Protein AF-K1T2B4-F1 (afdb_monomer_lite)

InterPro domains:
  IPR038765 Papain-like cysteine peptidase superfamily [SSF54001] (1-69)

Secondary structure (DSSP, 8-state):
-HHHHHH-B-TTS-BSSPPEE-----TTS---HHHHHHHHHHT----TTSEE--HHHHTT-TT--------

Sequence (71 aa):
SELVWECYRRLDGSPRFPARPMNFRAPDGSMPAFWTELFERLGEQIPEGVPGTNPNDMARDPQLDEVGRWF

Structure (mmCIF, N/CA/C/O backbone):
data_AF-K1T2B4-F1
#
_entry.id   AF-K1T2B4-F1
#
loop_
_atom_site.group_PDB
_atom_site.id
_atom_site.type_symbol
_atom_site.label_atom_id
_atom_site.label_alt_id
_atom_site.label_comp_id
_atom_site.label_asym_id
_atom_site.label_entity_id
_atom_site.label_seq_id
_atom_site.pdbx_PDB_ins_code
_atom_site.Cartn_x
_atom_site.Cartn_y
_atom_site.Cartn_z
_atom_site.occupancy
_atom_site.B_iso_or_equiv
_atom_site.auth_seq_id
_atom_site.auth_comp_id
_atom_site.auth_asym_id
_atom_site.auth_atom_id
_atom_site.pdbx_PDB_model_num
ATOM 1 N N . SER A 1 1 ? -1.124 5.056 -3.932 1.00 87.75 1 SER A N 1
ATOM 2 C CA . SER A 1 1 ? -1.810 3.832 -4.407 1.00 87.75 1 SER A CA 1
ATOM 3 C C . SER A 1 1 ? -3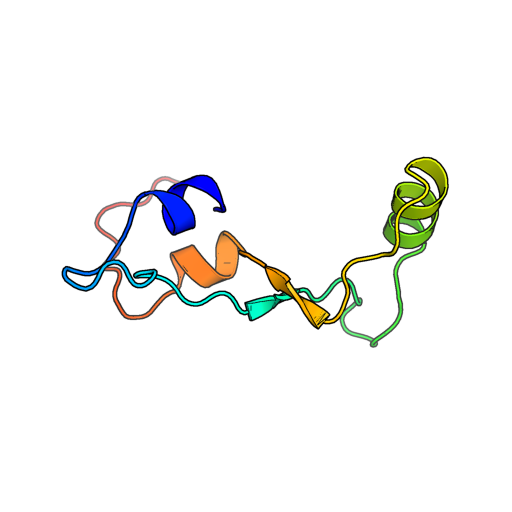.320 3.955 -4.342 1.00 87.75 1 SER A C 1
ATOM 5 O O . SER A 1 1 ? -3.976 3.369 -5.187 1.00 87.75 1 SER A O 1
ATOM 7 N N . GLU A 1 2 ? -3.876 4.710 -3.392 1.00 93.00 2 GLU A N 1
ATOM 8 C CA . GLU A 1 2 ? -5.326 4.840 -3.201 1.00 93.00 2 GLU A CA 1
ATOM 9 C C . GLU A 1 2 ? -6.074 5.275 -4.466 1.00 93.00 2 GLU A C 1
ATOM 11 O O . GLU A 1 2 ? -6.927 4.536 -4.941 1.00 93.00 2 GLU A O 1
ATOM 16 N N . LEU A 1 3 ? -5.648 6.362 -5.117 1.00 95.00 3 LEU A N 1
ATOM 17 C CA . LEU A 1 3 ? -6.262 6.799 -6.377 1.00 95.00 3 LEU A CA 1
ATOM 18 C C . LEU A 1 3 ? -6.212 5.725 -7.484 1.00 95.00 3 LEU A C 1
ATOM 20 O O . LEU A 1 3 ? -7.160 5.564 -8.242 1.00 95.00 3 LEU A O 1
ATOM 24 N N . VAL A 1 4 ? -5.131 4.940 -7.571 1.00 95.38 4 VAL A N 1
ATOM 25 C CA . VAL A 1 4 ? -5.039 3.823 -8.534 1.00 95.38 4 VAL A CA 1
ATOM 26 C C . VAL A 1 4 ? -6.069 2.740 -8.195 1.00 95.38 4 VAL A C 1
ATOM 28 O O . VAL A 1 4 ? -6.734 2.214 -9.082 1.00 95.38 4 VAL A O 1
ATOM 31 N N . TRP A 1 5 ? -6.247 2.424 -6.915 1.00 95.19 5 TRP A N 1
ATOM 32 C CA . TRP A 1 5 ? -7.258 1.468 -6.463 1.00 95.19 5 TRP A CA 1
ATOM 33 C C . TRP A 1 5 ? -8.696 1.945 -6.738 1.00 95.19 5 TRP A C 1
ATOM 35 O O . TRP A 1 5 ? -9.554 1.141 -7.115 1.00 95.19 5 TRP A O 1
ATOM 45 N N . GLU A 1 6 ? -8.953 3.247 -6.603 1.00 95.31 6 GLU A N 1
ATOM 46 C CA . GLU A 1 6 ? -10.245 3.858 -6.929 1.00 95.31 6 GLU A CA 1
ATOM 47 C C . GLU A 1 6 ? -10.519 3.882 -8.437 1.00 95.31 6 GLU A C 1
ATOM 49 O O . GLU A 1 6 ? -11.617 3.534 -8.866 1.00 95.31 6 GLU A O 1
ATOM 54 N N . CYS A 1 7 ? -9.533 4.251 -9.259 1.00 96.88 7 CYS A N 1
ATOM 55 C CA . CYS A 1 7 ? -9.728 4.409 -10.701 1.00 96.88 7 CYS A CA 1
ATOM 56 C C . CYS A 1 7 ? -9.802 3.076 -11.460 1.00 96.88 7 CYS A C 1
ATOM 58 O O . CYS A 1 7 ? -10.544 2.965 -12.436 1.00 96.88 7 CYS A O 1
ATOM 60 N N . TYR A 1 8 ? -9.045 2.055 -11.047 1.00 95.94 8 TYR A N 1
ATOM 61 C CA . TYR A 1 8 ? -9.005 0.775 -11.755 1.00 95.94 8 TYR A CA 1
ATOM 62 C C . TYR A 1 8 ? -10.066 -0.180 -11.209 1.00 95.94 8 TYR A C 1
ATOM 64 O O . TYR A 1 8 ? -9.859 -0.905 -10.230 1.00 95.94 8 TYR A O 1
ATOM 72 N N . ARG A 1 9 ? -11.221 -0.195 -11.879 1.00 9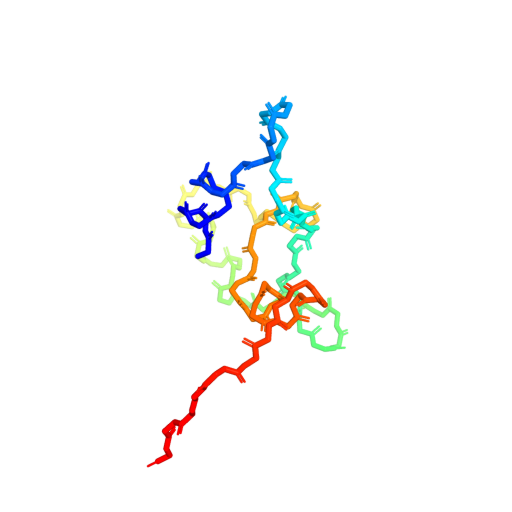6.62 9 ARG A N 1
ATOM 73 C CA . ARG A 1 9 ? -12.353 -1.080 -11.579 1.00 96.62 9 ARG A CA 1
ATOM 74 C C . ARG A 1 9 ? -12.465 -2.203 -12.610 1.00 96.62 9 ARG A C 1
ATOM 76 O O . ARG A 1 9 ? -12.086 -2.046 -13.768 1.00 96.62 9 ARG A O 1
ATOM 83 N N . ARG A 1 10 ? -12.994 -3.352 -12.192 1.00 96.25 10 ARG A N 1
ATOM 84 C CA . ARG A 1 10 ? -13.480 -4.399 -13.100 1.00 96.25 10 ARG A CA 1
ATOM 85 C C . ARG A 1 10 ? -14.812 -3.963 -13.725 1.00 96.25 10 ARG A C 1
ATOM 87 O O . ARG A 1 10 ? -15.417 -2.988 -13.287 1.00 96.25 10 ARG A O 1
ATOM 94 N N . LEU A 1 11 ? -15.282 -4.703 -14.731 1.00 97.25 11 LEU A N 1
ATOM 95 C CA . LEU A 1 11 ? -16.553 -4.414 -15.416 1.00 97.25 11 LEU A CA 1
ATOM 96 C C . LEU A 1 11 ? -17.764 -4.415 -14.470 1.00 97.25 11 LEU A C 1
ATOM 98 O O . LEU A 1 11 ? -18.709 -3.669 -14.688 1.00 97.25 11 LEU A O 1
ATOM 102 N N . ASP A 1 12 ? -17.718 -5.222 -13.411 1.00 97.31 12 ASP A N 1
ATOM 103 C CA . ASP A 1 12 ? -18.744 -5.278 -12.364 1.00 97.31 12 ASP A CA 1
ATOM 104 C C . ASP A 1 12 ? -18.621 -4.146 -11.325 1.00 97.31 12 ASP A C 1
ATOM 106 O O . ASP A 1 12 ? -19.338 -4.129 -10.328 1.00 97.31 12 ASP A O 1
ATOM 110 N N . GLY A 1 13 ? -17.691 -3.210 -11.523 1.00 96.38 13 GLY A N 1
ATOM 111 C CA . GLY A 1 13 ? -17.432 -2.111 -10.605 1.00 96.38 13 GLY A CA 1
ATOM 112 C C . GLY A 1 13 ? -16.611 -2.498 -9.376 1.00 96.38 13 GLY A C 1
ATOM 113 O O . GLY A 1 13 ? -16.354 -1.620 -8.556 1.00 96.38 13 GLY A O 1
ATOM 114 N N . SER A 1 14 ? -16.153 -3.746 -9.218 1.00 96.31 14 SER A N 1
ATOM 115 C CA . SER A 1 14 ? -15.278 -4.150 -8.104 1.00 96.31 14 SER A CA 1
ATOM 116 C C . SER A 1 14 ? -13.840 -3.625 -8.278 1.00 96.31 14 SER A C 1
ATOM 118 O O . SER A 1 14 ? -13.407 -3.402 -9.414 1.00 96.31 14 SER A O 1
ATOM 120 N N . PRO A 1 15 ? -13.068 -3.400 -7.194 1.00 95.44 15 PRO A N 1
ATOM 121 C CA . PRO A 1 15 ? -11.683 -2.950 -7.318 1.00 95.44 15 PRO A CA 1
ATOM 122 C C . PRO A 1 15 ? -10.832 -3.982 -8.064 1.00 95.44 15 PRO A C 1
ATOM 124 O O . PRO A 1 15 ? -10.933 -5.187 -7.811 1.00 95.44 15 PRO A O 1
ATOM 127 N N . ARG A 1 16 ? -9.967 -3.521 -8.973 1.00 95.62 16 ARG A N 1
ATOM 128 C CA . ARG A 1 16 ? -9.048 -4.407 -9.700 1.00 95.62 16 ARG A CA 1
ATOM 129 C C . ARG A 1 16 ? -7.912 -4.912 -8.808 1.00 95.62 16 ARG A C 1
ATOM 131 O O . ARG A 1 16 ? -7.529 -6.076 -8.922 1.00 95.62 16 ARG A O 1
ATOM 138 N N . PHE A 1 17 ? -7.408 -4.056 -7.923 1.00 94.75 17 PHE A N 1
ATOM 139 C CA . PHE A 1 17 ? -6.377 -4.390 -6.941 1.00 94.75 17 PHE A CA 1
ATOM 140 C C . PHE A 1 17 ? -7.012 -4.703 -5.579 1.00 94.75 17 PHE A C 1
ATOM 142 O O . PHE A 1 17 ? -7.969 -4.031 -5.185 1.00 94.75 17 PHE A O 1
ATOM 149 N N . PRO A 1 18 ? -6.510 -5.697 -4.832 1.00 91.75 18 PRO A N 1
ATOM 150 C CA . PRO A 1 18 ? -7.019 -5.988 -3.499 1.00 91.75 18 PRO A CA 1
ATOM 151 C C . PRO A 1 18 ? -6.577 -4.914 -2.495 1.00 91.75 18 PRO A C 1
ATOM 153 O O . PRO A 1 18 ? -5.423 -4.485 -2.502 1.00 91.75 18 PRO A O 1
ATOM 156 N N . ALA A 1 19 ? -7.476 -4.531 -1.588 1.00 92.44 19 ALA A N 1
ATOM 157 C CA . ALA A 1 19 ? -7.073 -3.887 -0.341 1.00 92.44 19 ALA A CA 1
ATOM 158 C C . ALA A 1 19 ? -6.519 -4.957 0.609 1.00 92.44 19 ALA A C 1
ATOM 160 O O . ALA A 1 19 ? -7.021 -6.085 0.641 1.00 92.44 19 ALA A O 1
ATOM 161 N N . ARG A 1 20 ? -5.483 -4.620 1.375 1.00 89.69 20 ARG A N 1
ATOM 162 C CA . ARG A 1 20 ? -4.867 -5.523 2.358 1.00 89.69 20 ARG A CA 1
ATOM 163 C C . ARG A 1 20 ? -4.808 -4.838 3.722 1.00 89.69 20 ARG A C 1
ATOM 165 O O . ARG A 1 20 ? -4.717 -3.612 3.749 1.00 89.69 20 ARG A O 1
ATOM 172 N N . PRO A 1 21 ? -4.863 -5.590 4.835 1.00 92.06 21 PRO A N 1
ATOM 173 C CA . PRO A 1 21 ? -4.635 -5.026 6.160 1.00 92.06 21 PRO A CA 1
ATOM 174 C C . PRO A 1 21 ? -3.307 -4.265 6.197 1.00 92.06 21 PRO A C 1
ATOM 176 O O . PRO A 1 21 ? -2.274 -4.810 5.802 1.00 92.06 21 PRO A O 1
ATOM 179 N N . MET A 1 22 ? -3.334 -3.009 6.636 1.00 91.56 22 MET A N 1
ATOM 180 C CA . MET A 1 22 ? -2.114 -2.228 6.815 1.00 91.56 22 MET A CA 1
ATOM 181 C C . MET A 1 22 ? -1.311 -2.763 8.004 1.00 91.56 22 MET A C 1
ATOM 183 O O . MET A 1 22 ? -1.885 -3.184 9.009 1.00 91.56 22 MET A O 1
ATOM 187 N N . ASN A 1 23 ? 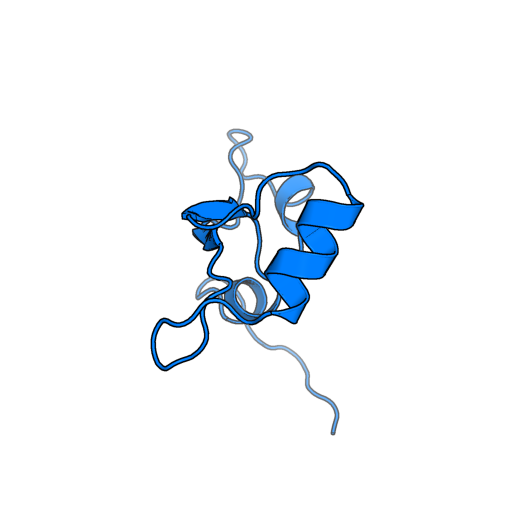0.015 -2.737 7.876 1.00 91.75 23 ASN A N 1
ATOM 188 C CA . ASN A 1 23 ? 0.947 -3.152 8.917 1.00 91.75 23 ASN A CA 1
ATOM 189 C C . ASN A 1 23 ? 1.935 -2.015 9.193 1.00 91.75 23 ASN A C 1
ATOM 191 O O . ASN A 1 23 ? 2.729 -1.654 8.323 1.00 91.75 23 ASN A O 1
ATOM 195 N N . PHE A 1 24 ? 1.877 -1.472 10.403 1.00 93.94 24 PHE A N 1
ATOM 196 C CA . PHE A 1 24 ? 2.746 -0.403 10.894 1.00 93.94 24 PHE A CA 1
ATOM 197 C C . PHE A 1 24 ? 3.848 -0.928 11.820 1.00 93.94 24 PHE A C 1
ATOM 199 O O . PHE A 1 24 ? 4.698 -0.155 12.270 1.00 93.94 24 PHE A O 1
ATOM 206 N N . ARG A 1 25 ? 3.856 -2.235 12.107 1.00 95.19 25 ARG A N 1
ATOM 207 C CA . ARG A 1 25 ? 4.827 -2.855 13.007 1.00 95.19 25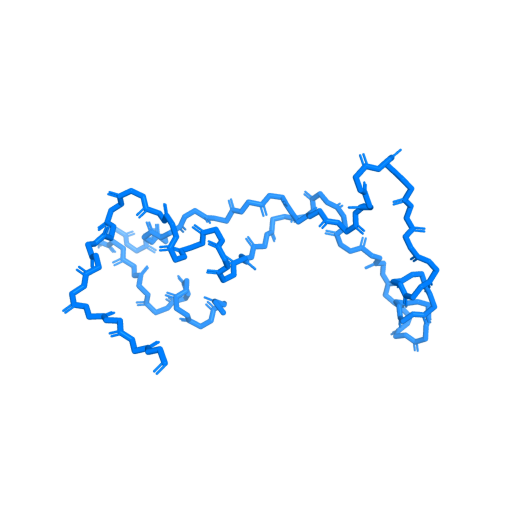 ARG A CA 1
ATOM 208 C C . ARG A 1 25 ? 6.186 -3.012 12.349 1.00 95.19 25 ARG A C 1
ATOM 210 O O . ARG A 1 25 ? 6.309 -3.314 11.161 1.00 95.19 25 ARG A O 1
ATOM 217 N N . ALA A 1 26 ? 7.217 -2.857 13.166 1.00 95.75 26 ALA A N 1
ATOM 218 C CA . ALA A 1 26 ? 8.577 -3.206 12.803 1.00 95.75 26 ALA A CA 1
ATOM 219 C C . ALA A 1 26 ? 8.728 -4.735 12.634 1.00 95.75 26 ALA A C 1
ATOM 221 O O . ALA A 1 26 ? 7.861 -5.498 13.073 1.00 95.75 26 ALA A O 1
ATOM 222 N N . PRO A 1 27 ? 9.832 -5.216 12.027 1.00 95.88 27 PRO A N 1
ATOM 223 C CA . PRO A 1 27 ? 10.073 -6.651 11.846 1.00 95.88 27 PRO A CA 1
ATOM 224 C C . PRO A 1 27 ? 10.058 -7.480 13.140 1.00 95.88 27 PRO A C 1
ATOM 226 O O . PRO A 1 27 ? 9.781 -8.674 13.090 1.00 95.88 27 PRO A O 1
ATOM 229 N N . ASP A 1 28 ? 10.336 -6.862 14.290 1.00 96.75 28 ASP A N 1
ATOM 230 C CA . ASP A 1 28 ? 10.272 -7.491 15.616 1.00 96.75 28 ASP A CA 1
ATOM 231 C C . ASP A 1 28 ? 8.860 -7.476 16.245 1.00 96.75 28 ASP A C 1
ATOM 233 O O . ASP A 1 28 ? 8.670 -7.952 17.363 1.00 96.75 28 ASP A O 1
ATOM 237 N N . GLY A 1 29 ? 7.861 -6.940 15.536 1.00 96.31 29 GLY A N 1
ATOM 238 C CA . GLY A 1 29 ? 6.470 -6.829 15.980 1.00 96.31 29 GLY A CA 1
ATOM 239 C C . GLY A 1 29 ? 6.162 -5.596 16.837 1.00 96.31 29 GLY A C 1
ATOM 240 O O . GLY A 1 29 ? 4.990 -5.357 17.160 1.00 96.31 29 GLY A O 1
ATOM 241 N N . SER A 1 30 ? 7.171 -4.794 17.191 1.00 97.62 30 SER A N 1
ATOM 242 C CA . SER A 1 30 ? 6.973 -3.553 17.943 1.00 97.62 30 SER A CA 1
ATOM 243 C C . SER A 1 30 ? 6.255 -2.493 17.102 1.00 97.62 30 SER A C 1
ATOM 245 O O . SER A 1 30 ? 6.325 -2.501 15.873 1.00 97.62 30 SER A O 1
ATOM 247 N N . MET A 1 31 ? 5.534 -1.581 17.762 1.00 97.56 31 MET A N 1
ATOM 248 C CA . MET A 1 31 ? 4.978 -0.387 17.118 1.00 97.56 31 MET A CA 1
ATOM 249 C C . MET A 1 31 ? 5.995 0.757 17.257 1.00 97.56 31 MET A C 1
ATOM 251 O O . MET A 1 31 ? 6.254 1.180 18.387 1.00 97.56 31 MET A O 1
ATOM 255 N N . PRO A 1 32 ? 6.589 1.258 16.157 1.00 97.94 32 PRO A N 1
ATOM 256 C CA . PRO A 1 32 ? 7.508 2.391 16.205 1.00 97.94 32 PRO A CA 1
ATOM 257 C C . PRO A 1 32 ? 6.874 3.638 16.834 1.00 97.94 32 PRO A C 1
ATOM 259 O O . PRO A 1 32 ? 5.765 4.023 16.462 1.00 97.94 32 PRO A O 1
ATOM 262 N N . ALA A 1 33 ? 7.612 4.320 17.719 1.00 97.62 33 ALA A N 1
ATOM 263 C CA . ALA A 1 33 ? 7.141 5.523 18.419 1.00 97.62 33 ALA A CA 1
ATOM 264 C C . ALA A 1 33 ? 6.670 6.628 17.462 1.00 97.62 33 ALA A C 1
ATOM 266 O O . ALA A 1 33 ? 5.666 7.280 17.725 1.00 97.62 33 ALA A O 1
ATOM 267 N N . PHE A 1 34 ? 7.335 6.765 16.309 1.00 97.81 34 PHE A N 1
ATOM 268 C CA . PHE A 1 34 ? 6.941 7.699 15.254 1.00 97.81 34 PHE A CA 1
ATOM 269 C C . PHE A 1 34 ? 5.459 7.573 14.870 1.00 97.81 34 PHE A C 1
ATOM 271 O O . PHE A 1 34 ? 4.778 8.586 14.733 1.00 97.81 34 PHE A O 1
ATOM 278 N N . TRP A 1 35 ? 4.952 6.345 14.708 1.00 97.75 35 TRP A N 1
ATOM 279 C CA . TRP A 1 35 ? 3.555 6.132 14.334 1.00 97.75 35 TRP A CA 1
ATOM 280 C C . TRP A 1 35 ? 2.615 6.486 15.480 1.00 97.75 35 TRP A C 1
ATOM 282 O O . TRP A 1 35 ? 1.637 7.192 15.254 1.00 97.75 35 TRP A O 1
ATOM 292 N N . THR A 1 36 ? 2.939 6.072 16.704 1.00 97.56 36 THR A N 1
ATOM 293 C CA . THR A 1 36 ? 2.167 6.441 17.897 1.00 97.56 36 THR A CA 1
ATOM 294 C C . THR A 1 36 ? 2.057 7.959 18.042 1.00 97.56 36 THR A C 1
ATOM 296 O O . THR A 1 36 ? 0.950 8.485 18.085 1.00 97.56 36 THR A O 1
ATOM 299 N N . GLU A 1 37 ? 3.180 8.678 18.006 1.00 98.31 37 GLU A N 1
ATOM 300 C CA . GLU A 1 37 ? 3.215 10.138 18.151 1.00 98.31 37 GLU A CA 1
ATOM 301 C C . GLU A 1 37 ? 2.479 10.861 17.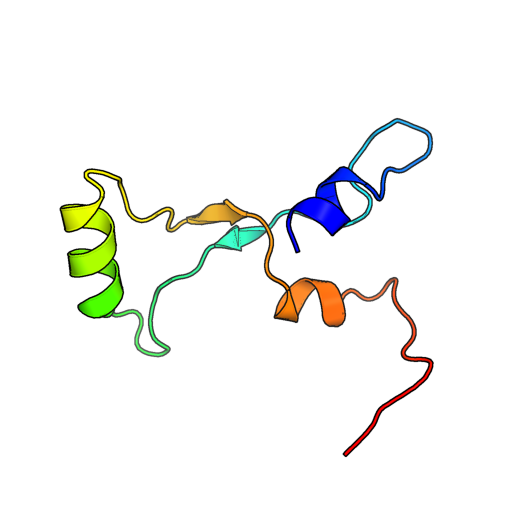015 1.00 98.31 37 GLU A C 1
ATOM 303 O O . GLU A 1 37 ? 1.790 11.858 17.246 1.00 98.31 37 GLU A O 1
ATOM 308 N N . LEU A 1 38 ? 2.616 10.383 15.773 1.00 98.19 38 LEU A N 1
ATOM 309 C CA . LEU A 1 38 ? 1.928 10.969 14.625 1.00 98.19 38 LEU A CA 1
ATOM 310 C C . LEU A 1 38 ? 0.409 10.855 14.777 1.00 98.19 38 LEU A C 1
ATOM 312 O O . LEU A 1 38 ? -0.291 11.857 14.640 1.00 98.19 38 LEU A O 1
ATOM 316 N N . PHE A 1 39 ? -0.097 9.654 15.058 1.00 97.94 39 PHE A N 1
ATOM 317 C CA . PHE A 1 39 ? -1.536 9.406 15.136 1.00 97.94 39 PHE A CA 1
ATOM 318 C C . PHE A 1 39 ? -2.165 10.021 16.397 1.00 97.94 39 PHE A C 1
ATOM 320 O O . PHE A 1 39 ? -3.249 10.594 16.303 1.00 97.94 39 PHE A O 1
ATOM 327 N N . GLU A 1 40 ? -1.451 10.061 17.528 1.00 97.94 40 GLU A N 1
ATOM 328 C CA . GLU A 1 40 ? -1.876 10.822 18.715 1.00 97.94 40 GLU A CA 1
ATOM 329 C C . GLU A 1 40 ? -2.032 12.317 18.414 1.00 97.94 40 GLU A C 1
ATOM 331 O O . GLU A 1 40 ? -3.042 12.921 18.778 1.00 97.94 40 GLU A O 1
ATOM 336 N N . ARG A 1 41 ? -1.074 12.924 17.699 1.00 98.44 41 ARG A N 1
ATOM 337 C CA . ARG A 1 41 ? -1.160 14.338 17.289 1.00 98.44 41 ARG A CA 1
ATOM 338 C C . ARG A 1 41 ? -2.308 14.614 16.323 1.00 98.44 41 ARG A C 1
ATOM 340 O O . ARG A 1 41 ? -2.813 15.734 16.303 1.00 98.44 41 ARG A O 1
ATOM 347 N N . LEU A 1 42 ? -2.682 13.629 15.510 1.00 98.00 42 LEU A N 1
ATOM 348 C CA . LEU A 1 42 ? -3.833 13.712 14.611 1.00 98.00 42 LEU A CA 1
ATOM 349 C C . LEU A 1 42 ? -5.164 13.473 15.341 1.00 98.00 42 LEU A C 1
ATOM 351 O O . LEU A 1 42 ? -6.208 13.802 14.789 1.00 98.00 42 LEU A O 1
ATOM 355 N N . GLY A 1 43 ? -5.138 12.949 16.573 1.00 98.12 43 GLY A N 1
ATOM 356 C CA . GLY A 1 43 ? -6.342 12.544 17.302 1.00 98.12 43 GLY A CA 1
ATOM 357 C C . GLY A 1 43 ? -7.009 11.300 16.708 1.00 98.12 43 GLY A C 1
ATOM 358 O O . GLY A 1 43 ? -8.200 11.087 16.918 1.00 98.12 43 GLY A O 1
ATOM 359 N N . GLU A 1 44 ? -6.249 10.495 15.967 1.00 97.19 44 GLU A N 1
ATOM 360 C CA . GLU A 1 44 ? -6.729 9.344 15.205 1.00 97.19 44 GLU A CA 1
ATOM 361 C C . GLU A 1 44 ? -6.120 8.048 15.746 1.00 97.19 44 GLU A C 1
ATOM 363 O O . GLU A 1 44 ? -5.050 8.037 16.357 1.00 97.19 44 GLU A O 1
ATOM 368 N N . GLN A 1 45 ? -6.785 6.921 15.503 1.00 97.00 45 GLN A N 1
ATOM 369 C CA . GLN A 1 45 ? -6.199 5.615 15.803 1.00 97.00 45 GLN A CA 1
ATOM 370 C C . GLN A 1 45 ? -5.213 5.212 14.704 1.00 97.00 45 GLN A C 1
ATOM 372 O O . GLN A 1 45 ? -5.466 5.437 13.521 1.00 97.00 45 GLN A O 1
ATOM 377 N N . ILE A 1 46 ? -4.112 4.552 15.083 1.00 97.00 46 ILE A N 1
ATOM 378 C CA . ILE A 1 46 ? -3.232 3.898 14.107 1.00 97.00 46 ILE A CA 1
ATOM 379 C C . ILE A 1 46 ? -4.071 2.841 13.373 1.00 97.00 46 ILE A C 1
ATOM 381 O O . ILE A 1 46 ? -4.603 1.944 14.036 1.00 97.00 46 ILE A O 1
ATOM 385 N N . PRO A 1 47 ? -4.182 2.879 12.034 1.00 95.19 47 PRO A N 1
ATOM 386 C CA . PRO A 1 47 ? -5.061 1.987 11.288 1.00 95.19 47 PRO A CA 1
ATOM 387 C C . PRO A 1 47 ? -4.400 0.618 11.042 1.00 95.19 47 PRO A C 1
ATOM 389 O O . PRO A 1 47 ? -4.434 0.064 9.945 1.00 95.19 47 PRO A O 1
ATOM 392 N N . GLU A 1 48 ? -3.776 0.064 12.079 1.00 95.31 48 GLU A N 1
ATOM 393 C CA . GLU A 1 48 ? -3.193 -1.274 12.094 1.00 95.31 48 GLU A CA 1
ATOM 394 C C . GLU A 1 48 ? -4.286 -2.321 11.844 1.00 95.31 48 GLU A C 1
ATOM 396 O O . GLU A 1 48 ? -5.308 -2.358 12.530 1.00 95.31 48 GLU A O 1
ATOM 401 N N . GLY A 1 49 ? -4.083 -3.183 10.849 1.00 93.75 49 GLY A N 1
ATOM 402 C CA . GLY A 1 49 ? -5.040 -4.225 10.476 1.00 93.75 49 GLY A CA 1
ATOM 403 C C . GLY A 1 49 ? -6.251 -3.735 9.671 1.00 93.75 49 GLY A C 1
ATOM 404 O O . GLY A 1 49 ? -6.998 -4.557 9.137 1.00 93.75 49 GLY A O 1
ATOM 405 N N . VAL A 1 50 ? -6.439 -2.421 9.525 1.00 94.81 50 VAL A N 1
ATOM 406 C CA . VAL A 1 50 ? -7.516 -1.854 8.704 1.00 94.81 50 VAL A CA 1
ATOM 407 C C . VAL A 1 50 ? -7.179 -2.059 7.222 1.00 94.81 50 VAL A C 1
ATOM 409 O O . VAL A 1 50 ? -6.019 -1.879 6.833 1.00 94.81 50 VAL A O 1
ATOM 412 N N . PRO A 1 51 ? -8.148 -2.443 6.366 1.00 93.50 51 PRO A N 1
ATOM 413 C CA . PRO A 1 51 ? -7.920 -2.532 4.931 1.00 93.50 51 PRO A CA 1
ATOM 414 C C . PRO A 1 51 ? -7.425 -1.202 4.360 1.00 93.50 51 PRO A C 1
ATOM 416 O O . PRO A 1 51 ? -8.053 -0.164 4.542 1.00 93.50 51 PRO A O 1
ATOM 419 N N . GLY A 1 52 ? -6.317 -1.250 3.633 1.00 92.50 52 GLY A N 1
ATOM 420 C CA . GLY A 1 52 ? -5.748 -0.098 2.952 1.00 92.50 52 GLY A CA 1
ATOM 421 C C . GLY A 1 52 ? -5.067 -0.492 1.651 1.00 92.50 52 GLY A C 1
ATOM 422 O O . GLY A 1 52 ? -5.111 -1.645 1.205 1.00 92.50 52 GLY A O 1
ATOM 423 N N . THR A 1 53 ? -4.427 0.493 1.028 1.00 92.25 53 THR A N 1
ATOM 424 C CA . THR A 1 53 ? -3.638 0.288 -0.188 1.00 92.25 53 THR A CA 1
ATOM 425 C C . THR A 1 53 ? -2.161 0.506 0.120 1.00 92.25 53 THR A C 1
ATOM 427 O O . THR A 1 53 ? -1.797 1.471 0.782 1.00 92.25 53 THR A O 1
ATOM 430 N N . ASN A 1 54 ? -1.300 -0.376 -0.384 1.00 88.69 54 ASN A N 1
ATOM 431 C CA . ASN A 1 54 ? 0.149 -0.263 -0.240 1.00 88.69 54 ASN A CA 1
ATOM 432 C C . ASN A 1 54 ? 0.776 -0.166 -1.640 1.00 88.69 54 ASN A C 1
ATOM 434 O O . ASN A 1 54 ? 0.624 -1.107 -2.423 1.00 88.69 54 ASN A O 1
ATOM 438 N N . PRO A 1 55 ? 1.470 0.935 -1.991 1.00 90.62 55 PRO A N 1
ATOM 439 C CA . PRO A 1 55 ? 2.099 1.083 -3.302 1.00 90.62 55 PRO A CA 1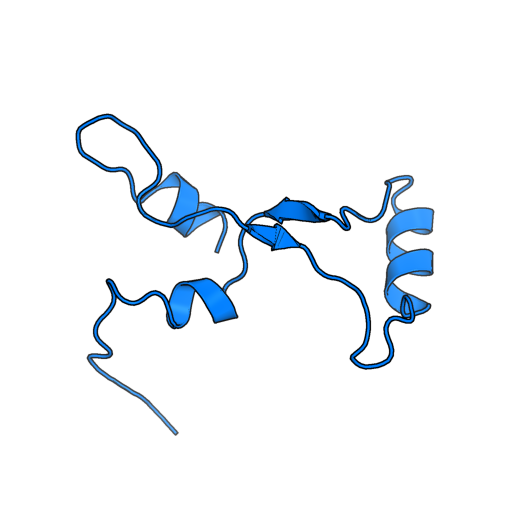
ATOM 440 C C . PRO A 1 55 ? 3.121 -0.012 -3.620 1.00 90.62 55 PRO A C 1
ATOM 442 O O . PRO A 1 55 ? 3.182 -0.457 -4.761 1.00 90.62 55 PRO A O 1
ATOM 445 N N . ASN A 1 56 ? 3.897 -0.464 -2.630 1.00 90.06 56 ASN A N 1
ATOM 446 C CA . ASN A 1 56 ? 4.927 -1.482 -2.838 1.00 90.06 56 ASN A CA 1
ATOM 447 C C . ASN A 1 56 ? 4.308 -2.861 -3.110 1.00 90.06 56 ASN A C 1
ATOM 449 O O . ASN A 1 56 ? 4.788 -3.585 -3.978 1.00 90.06 56 ASN A O 1
ATOM 453 N N . ASP A 1 57 ? 3.214 -3.202 -2.422 1.00 89.12 57 ASP A N 1
ATOM 454 C CA . ASP A 1 57 ? 2.479 -4.446 -2.686 1.00 89.12 57 ASP A CA 1
ATOM 455 C C . ASP A 1 57 ? 1.753 -4.381 -4.032 1.00 89.12 57 ASP A C 1
ATOM 457 O O . ASP A 1 57 ? 1.794 -5.334 -4.803 1.00 89.12 57 ASP A O 1
ATOM 461 N N . MET A 1 58 ? 1.118 -3.245 -4.335 1.00 92.81 58 MET A N 1
ATOM 462 C CA . MET A 1 58 ? 0.407 -3.029 -5.596 1.00 92.81 58 MET A CA 1
ATOM 463 C C . MET A 1 58 ? 1.347 -3.116 -6.800 1.00 92.81 58 MET A C 1
ATOM 465 O O . MET A 1 58 ? 0.990 -3.733 -7.794 1.00 92.81 58 MET A O 1
ATOM 469 N N . ALA A 1 59 ? 2.557 -2.559 -6.703 1.00 93.94 59 ALA A N 1
ATOM 470 C CA . ALA A 1 59 ? 3.568 -2.648 -7.758 1.00 93.94 59 ALA A CA 1
ATOM 471 C C . ALA A 1 59 ? 4.066 -4.084 -8.010 1.00 93.94 59 ALA A C 1
ATOM 473 O O . ALA A 1 59 ? 4.640 -4.354 -9.059 1.00 93.94 59 ALA A O 1
ATOM 474 N N . ARG A 1 60 ? 3.853 -5.002 -7.057 1.00 92.88 60 ARG A N 1
ATOM 475 C CA . ARG A 1 60 ? 4.216 -6.426 -7.139 1.00 92.88 60 ARG A CA 1
ATOM 476 C C . ARG A 1 60 ? 3.005 -7.331 -7.391 1.00 92.88 60 ARG A C 1
ATOM 478 O O . ARG A 1 60 ? 3.128 -8.550 -7.268 1.00 92.88 60 ARG A O 1
ATOM 485 N N . ASP A 1 61 ? 1.832 -6.762 -7.671 1.00 94.69 61 ASP A N 1
ATOM 486 C CA . ASP A 1 61 ? 0.621 -7.541 -7.918 1.00 94.69 61 ASP A CA 1
ATOM 487 C C . ASP A 1 61 ? 0.818 -8.430 -9.164 1.00 94.69 61 ASP A C 1
ATOM 489 O O . ASP A 1 61 ? 1.261 -7.928 -10.197 1.00 94.69 61 ASP A O 1
ATOM 493 N N . PRO A 1 62 ? 0.500 -9.739 -9.101 1.00 95.56 62 PRO A N 1
ATOM 494 C CA . PRO A 1 62 ? 0.776 -10.689 -10.182 1.00 95.56 62 PRO A CA 1
ATOM 495 C C . PRO A 1 62 ? 0.034 -10.395 -11.492 1.00 95.56 62 PRO A C 1
ATOM 497 O O . PRO A 1 62 ? 0.308 -11.042 -12.497 1.00 95.56 62 PRO A O 1
ATOM 500 N N . GLN A 1 63 ? -0.925 -9.467 -11.494 1.00 95.00 63 GLN A N 1
ATOM 501 C CA . GLN A 1 63 ? -1.597 -9.029 -12.717 1.00 95.00 63 GLN A CA 1
ATOM 502 C C . GLN A 1 63 ? -0.837 -7.947 -13.503 1.00 95.00 63 GLN A C 1
ATOM 504 O O . GLN A 1 63 ? -1.347 -7.501 -14.530 1.00 95.00 63 GLN A O 1
ATOM 509 N N . LEU A 1 64 ? 0.300 -7.464 -12.993 1.00 95.31 64 LEU A N 1
ATOM 510 C CA . LEU A 1 64 ? 1.116 -6.431 -13.624 1.00 95.31 64 LEU A CA 1
ATOM 511 C C . LEU A 1 64 ? 2.356 -7.029 -14.287 1.00 95.31 64 LEU A C 1
ATOM 513 O O . LEU A 1 64 ? 3.037 -7.867 -13.702 1.00 95.31 64 LEU A O 1
ATOM 517 N N . ASP A 1 65 ? 2.690 -6.493 -15.459 1.00 97.38 65 ASP A N 1
ATOM 518 C CA . ASP A 1 65 ? 3.954 -6.738 -16.145 1.00 97.38 65 ASP A CA 1
ATOM 519 C C . ASP A 1 65 ? 4.826 -5.480 -16.078 1.00 97.38 65 ASP A C 1
ATOM 521 O O . ASP A 1 65 ? 4.374 -4.368 -16.371 1.00 97.38 65 ASP A O 1
ATOM 525 N N . GLU A 1 66 ? 6.097 -5.639 -15.706 1.00 95.88 66 GLU A N 1
ATOM 526 C CA . GLU A 1 66 ? 7.050 -4.533 -15.745 1.00 95.88 66 GLU A CA 1
ATOM 527 C C . GLU A 1 66 ? 7.514 -4.284 -17.185 1.00 95.88 66 GLU A C 1
ATOM 529 O O . GLU A 1 66 ? 8.158 -5.131 -17.800 1.00 95.88 66 GLU A O 1
ATOM 534 N N . VAL A 1 67 ? 7.217 -3.095 -17.711 1.00 97.38 67 VAL A N 1
ATOM 535 C CA . VAL A 1 67 ? 7.553 -2.705 -19.095 1.00 97.38 67 VAL A CA 1
ATOM 536 C C . VAL A 1 67 ? 8.752 -1.755 -19.199 1.00 97.38 67 VAL A C 1
ATOM 538 O O . VAL A 1 67 ? 9.169 -1.404 -20.300 1.00 97.38 67 VAL A O 1
ATOM 541 N N . GLY A 1 68 ? 9.318 -1.319 -18.072 1.00 96.12 68 GLY A N 1
ATOM 542 C CA . GLY A 1 68 ? 10.471 -0.423 -18.045 1.00 96.12 68 GLY A CA 1
ATOM 543 C C . GLY A 1 68 ? 10.969 -0.138 -16.631 1.00 96.12 68 GLY A C 1
ATOM 544 O O . GLY A 1 68 ? 10.190 -0.120 -15.679 1.00 96.12 68 GLY A O 1
ATOM 545 N N . ARG A 1 69 ? 12.278 0.106 -16.509 1.00 95.75 69 ARG A N 1
ATOM 546 C CA . ARG A 1 69 ? 12.962 0.421 -15.251 1.00 95.75 69 ARG A CA 1
ATOM 547 C C . ARG A 1 69 ? 14.129 1.365 -15.515 1.00 95.75 69 ARG A C 1
ATOM 549 O O . ARG A 1 69 ? 14.845 1.194 -16.498 1.00 95.75 69 ARG A O 1
ATOM 556 N N . TRP A 1 70 ? 14.316 2.343 -14.635 1.00 91.56 70 TRP A N 1
ATOM 557 C CA . TRP A 1 70 ? 15.423 3.296 -14.690 1.00 91.56 70 TRP A CA 1
ATOM 558 C C . TRP A 1 70 ? 16.247 3.215 -13.400 1.00 91.56 70 TRP A C 1
ATOM 560 O O . TRP A 1 70 ? 15.664 3.034 -12.329 1.00 91.56 70 TRP A O 1
ATOM 570 N N . PHE A 1 71 ? 17.572 3.332 -13.516 1.00 86.38 71 PHE A N 1
ATOM 571 C CA . PHE A 1 71 ? 18.541 3.233 -12.419 1.00 86.38 71 PHE A CA 1
ATOM 572 C C . PHE A 1 71 ? 19.435 4.470 -12.359 1.00 86.38 71 PHE A C 1
ATOM 574 O O . PHE A 1 71 ? 19.731 5.031 -13.440 1.00 86.38 71 PHE A O 1
#

Foldseek 3Di:
DQVQQCVQADPVRHGPDFFFFDAQADPVRDRDVVQVVVQVVVVHDRSGGPTDDDPVVRVVPPVDDDPDDDD

Radius of gyration: 15.44 Å; chains: 1; bounding box: 37×25×38 Å

Organism: NCBI:txid408170

pLDDT: mean 94.96, std 2.77, range [86.38, 98.44]